Protein AF-A0A847GHL3-F1 (afdb_monomer_lite)

Radius of gyration: 15.01 Å; chains: 1; bounding box: 40×22×32 Å

Sequence (57 aa):
MKVHDFAWQVCERTMELLEQHQHYKIADAHRKEVHATILKEVDTIIKKASEPKKDKK

pLDDT: mean 88.44, std 10.77, range [43.91, 96.06]

Secondary structure (DSSP, 8-state):
--HHHHHHHHHHHHHHHHHHHH--PPPHHHHHHHHHHHHHHHHHHHHHHHS------

Foldseek 3Di:
DDLLVVQLVVLVVVQVVCCVVVVDHDDPVNSVVVSVVSSVCVVVVVVVVPDPPPPPD

Structure (mmCIF, N/CA/C/O backbone):
data_AF-A0A847GHL3-F1
#
_entry.id   AF-A0A847GHL3-F1
#
loop_
_atom_site.group_PDB
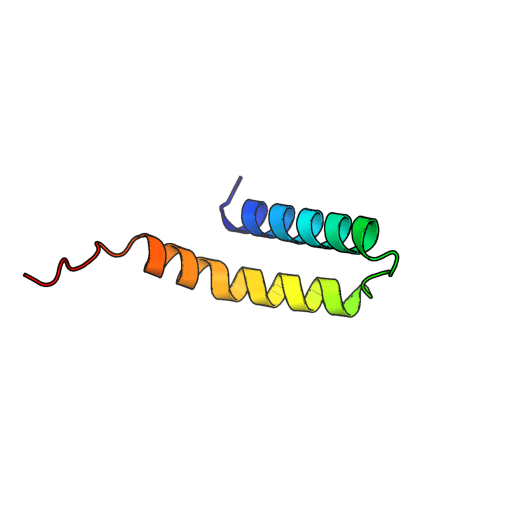_atom_site.id
_atom_site.type_symbol
_atom_site.label_atom_id
_atom_site.label_alt_id
_atom_site.label_comp_id
_atom_site.label_asym_id
_atom_site.label_entity_id
_atom_site.label_seq_id
_atom_site.pdbx_PDB_ins_code
_atom_site.Cartn_x
_atom_site.Cartn_y
_atom_site.Cartn_z
_atom_site.occupancy
_atom_site.B_iso_or_equiv
_atom_site.auth_seq_id
_atom_site.auth_comp_id
_atom_site.auth_asym_id
_atom_site.auth_atom_id
_atom_site.pdbx_PDB_model_num
ATOM 1 N N . MET A 1 1 ? 3.353 6.793 15.198 1.00 65.69 1 MET A N 1
ATOM 2 C CA . MET A 1 1 ? 3.061 6.452 13.790 1.00 65.69 1 MET A CA 1
ATOM 3 C C . MET A 1 1 ? 1.551 6.464 13.615 1.00 65.69 1 MET A C 1
ATOM 5 O O . MET A 1 1 ? 0.881 5.882 14.463 1.00 65.69 1 MET A O 1
ATOM 9 N N . LYS A 1 2 ? 0.999 7.184 12.629 1.00 87.50 2 LYS A N 1
ATOM 10 C CA . LYS A 1 2 ? -0.455 7.176 12.389 1.00 87.50 2 LYS A CA 1
ATOM 11 C C . LYS A 1 2 ? -0.839 5.854 11.720 1.00 87.50 2 LYS A C 1
ATOM 13 O O . LYS A 1 2 ? -0.022 5.249 11.035 1.00 87.50 2 LYS A O 1
ATOM 18 N N . VAL A 1 3 ? -2.082 5.404 11.895 1.00 88.50 3 VAL A N 1
ATOM 19 C CA . VAL A 1 3 ? -2.554 4.131 11.310 1.00 88.50 3 VAL A CA 1
ATOM 20 C C . VAL A 1 3 ? -2.428 4.097 9.781 1.00 88.50 3 VAL A C 1
ATOM 22 O O . VAL A 1 3 ? -2.142 3.055 9.204 1.00 88.50 3 VAL A O 1
ATOM 25 N N . HIS A 1 4 ? -2.548 5.259 9.139 1.00 88.62 4 HIS A N 1
ATOM 26 C CA . HIS A 1 4 ? -2.352 5.421 7.701 1.00 88.62 4 HIS A CA 1
ATOM 27 C C . HIS A 1 4 ? -0.888 5.195 7.292 1.00 88.62 4 HIS A C 1
ATOM 29 O O . HIS A 1 4 ? -0.633 4.502 6.312 1.00 88.62 4 HIS A O 1
ATOM 35 N N . ASP A 1 5 ? 0.070 5.706 8.076 1.00 90.38 5 ASP A N 1
ATOM 36 C CA . ASP A 1 5 ? 1.504 5.491 7.837 1.00 90.38 5 ASP A CA 1
ATOM 37 C C . ASP A 1 5 ? 1.856 4.002 7.970 1.00 90.38 5 ASP A C 1
ATOM 39 O O . ASP A 1 5 ? 2.619 3.458 7.176 1.00 90.38 5 ASP A O 1
ATOM 43 N N . PHE A 1 6 ? 1.260 3.325 8.959 1.00 92.56 6 PHE A N 1
ATOM 44 C CA . PHE A 1 6 ? 1.430 1.886 9.142 1.00 92.56 6 PHE A CA 1
ATOM 45 C C . PHE A 1 6 ? 0.866 1.089 7.960 1.00 92.56 6 PHE A C 1
ATOM 47 O O . PHE A 1 6 ? 1.554 0.230 7.415 1.00 92.56 6 PHE A O 1
ATOM 54 N N . ALA A 1 7 ? -0.364 1.393 7.533 1.00 93.62 7 ALA A N 1
ATOM 55 C CA . ALA A 1 7 ? -0.991 0.733 6.390 1.00 93.62 7 ALA A CA 1
ATOM 56 C C . ALA A 1 7 ? -0.170 0.912 5.105 1.00 93.62 7 ALA A C 1
ATOM 58 O O . ALA A 1 7 ? -0.017 -0.035 4.334 1.00 93.62 7 ALA A O 1
ATOM 59 N N . TRP A 1 8 ? 0.414 2.097 4.909 1.00 93.25 8 TRP A N 1
ATOM 60 C CA . TRP A 1 8 ? 1.327 2.366 3.802 1.00 93.25 8 TRP A CA 1
ATOM 61 C C . TRP A 1 8 ? 2.577 1.475 3.854 1.00 93.25 8 TRP A C 1
ATOM 63 O O . TRP A 1 8 ? 2.887 0.808 2.872 1.00 93.25 8 TRP A O 1
ATOM 73 N N . GLN A 1 9 ? 3.250 1.385 5.009 1.00 93.94 9 GLN A N 1
ATOM 74 C CA . GLN A 1 9 ? 4.441 0.536 5.174 1.00 93.94 9 GLN A CA 1
ATOM 75 C C . GLN A 1 9 ? 4.146 -0.949 4.940 1.00 93.94 9 GLN A C 1
ATOM 77 O O . GLN A 1 9 ? 4.937 -1.651 4.311 1.00 93.94 9 GLN A O 1
ATOM 82 N N . VAL A 1 10 ? 3.002 -1.435 5.429 1.00 94.94 10 VAL A N 1
ATOM 83 C CA . VAL A 1 10 ? 2.558 -2.815 5.186 1.00 94.94 10 VAL A CA 1
ATOM 84 C C . VAL A 1 10 ? 2.331 -3.051 3.694 1.00 94.94 10 VAL A C 1
ATOM 86 O O . VAL A 1 10 ? 2.711 -4.102 3.176 1.00 94.94 10 VAL A O 1
ATOM 89 N N . CYS A 1 11 ? 1.747 -2.079 2.993 1.00 95.19 11 CYS A N 1
ATOM 90 C CA . CYS A 1 11 ? 1.508 -2.175 1.560 1.00 95.19 11 CYS A CA 1
ATOM 91 C C . CYS A 1 11 ? 2.818 -2.240 0.759 1.00 95.19 11 CYS A C 1
ATOM 93 O O . CYS A 1 11 ? 2.999 -3.171 -0.028 1.00 95.19 11 CYS A O 1
ATOM 95 N N . GLU A 1 12 ? 3.769 -1.344 1.036 1.00 94.50 12 GLU A N 1
ATOM 96 C CA . GLU A 1 12 ? 5.103 -1.376 0.418 1.00 94.50 12 GLU A CA 1
ATOM 97 C C . GLU A 1 12 ? 5.798 -2.714 0.648 1.00 94.50 12 GLU A C 1
ATOM 99 O O . GLU A 1 12 ? 6.246 -3.361 -0.301 1.00 94.50 12 GLU A O 1
ATOM 104 N N . ARG A 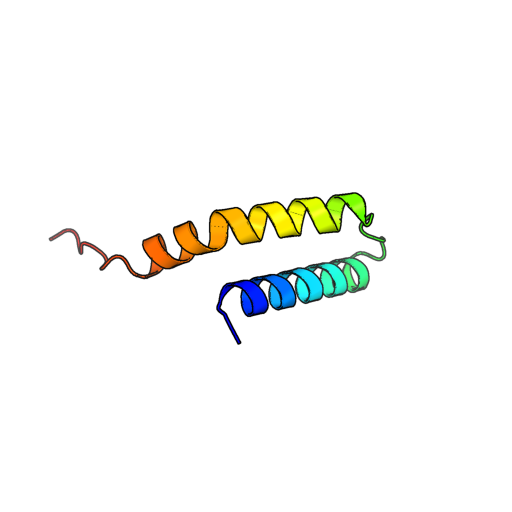1 13 ? 5.818 -3.181 1.902 1.00 96.06 13 ARG A N 1
ATOM 105 C CA . ARG A 1 13 ? 6.456 -4.452 2.242 1.00 96.06 13 ARG A CA 1
ATOM 106 C C . ARG A 1 13 ? 5.796 -5.631 1.532 1.00 96.06 13 ARG A C 1
ATOM 108 O O . ARG A 1 13 ? 6.479 -6.568 1.127 1.00 96.06 13 ARG A O 1
ATOM 115 N N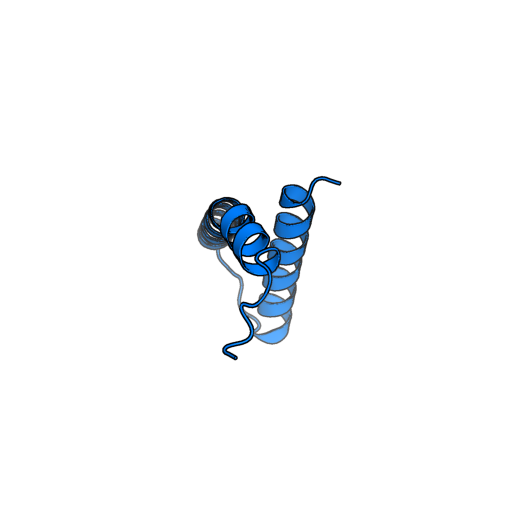 . THR A 1 14 ? 4.478 -5.591 1.363 1.00 94.81 14 THR A N 1
ATOM 116 C CA . THR A 1 14 ? 3.740 -6.619 0.622 1.00 94.81 14 THR A CA 1
ATOM 117 C C . THR A 1 14 ? 4.157 -6.634 -0.844 1.00 94.81 14 THR A C 1
ATOM 119 O O . THR A 1 14 ? 4.424 -7.701 -1.390 1.00 94.81 14 THR A O 1
ATOM 122 N N . MET A 1 15 ? 4.266 -5.464 -1.475 1.00 94.19 15 MET A N 1
ATOM 123 C CA . MET A 1 15 ? 4.710 -5.364 -2.864 1.00 94.19 15 MET A CA 1
ATOM 124 C C . MET A 1 15 ? 6.148 -5.859 -3.045 1.00 94.19 15 MET A C 1
ATOM 126 O O . MET A 1 15 ? 6.405 -6.618 -3.972 1.00 94.19 15 MET A O 1
ATOM 130 N N . GLU A 1 16 ? 7.066 -5.520 -2.136 1.00 93.88 16 GLU A N 1
ATOM 131 C CA . GLU A 1 16 ? 8.430 -6.075 -2.140 1.00 93.88 16 GLU A CA 1
ATOM 132 C C . GLU A 1 16 ? 8.440 -7.606 -2.057 1.00 93.88 16 GLU A C 1
ATOM 134 O O . GLU A 1 16 ? 9.148 -8.266 -2.815 1.00 93.88 16 GLU A O 1
ATOM 139 N N . LEU A 1 17 ? 7.649 -8.182 -1.147 1.00 95.69 17 LEU A N 1
ATOM 140 C CA . LEU A 1 17 ? 7.553 -9.634 -0.995 1.00 95.69 17 LEU A CA 1
ATOM 141 C C . LEU A 1 17 ? 6.996 -10.291 -2.262 1.00 95.69 17 LEU A C 1
ATOM 143 O O . LEU A 1 17 ? 7.512 -11.319 -2.696 1.00 95.69 17 LEU A O 1
ATOM 147 N N . LEU A 1 18 ? 5.974 -9.699 -2.882 1.00 93.44 18 LEU A N 1
ATOM 148 C CA . LEU A 1 18 ? 5.406 -10.211 -4.128 1.00 93.44 18 LEU A CA 1
ATOM 149 C C . LEU A 1 18 ? 6.437 -10.226 -5.258 1.00 93.44 18 LEU A C 1
ATOM 151 O O . LEU A 1 18 ? 6.564 -11.243 -5.936 1.00 93.44 18 LEU A O 1
ATOM 155 N N . GLU A 1 19 ? 7.214 -9.155 -5.424 1.00 93.75 19 GLU A N 1
ATOM 156 C CA . GLU A 1 19 ? 8.285 -9.122 -6.427 1.00 93.75 19 GLU A CA 1
ATOM 157 C C . GLU A 1 19 ? 9.362 -10.178 -6.154 1.00 93.75 19 GLU A C 1
ATOM 159 O O . GLU A 1 19 ? 9.825 -10.847 -7.080 1.00 93.75 19 GLU A O 1
ATOM 164 N N . GLN A 1 20 ? 9.732 -10.376 -4.884 1.00 94.06 20 GLN A N 1
ATOM 165 C CA . GLN A 1 20 ? 10.703 -11.397 -4.483 1.00 94.06 20 GLN A CA 1
ATOM 166 C C . GLN A 1 20 ? 10.209 -12.819 -4.776 1.00 94.06 20 GLN A C 1
ATOM 168 O O . GLN A 1 20 ? 10.985 -13.644 -5.253 1.00 94.06 20 GLN A O 1
ATOM 173 N N . HIS A 1 21 ? 8.935 -13.107 -4.501 1.00 94.25 21 HIS A N 1
ATOM 174 C CA . HIS A 1 21 ? 8.358 -14.441 -4.672 1.00 94.25 21 HIS A CA 1
ATOM 175 C C . HIS A 1 21 ? 7.988 -14.774 -6.119 1.00 94.25 21 HIS A C 1
ATOM 177 O O . HIS A 1 21 ? 8.029 -15.939 -6.502 1.00 94.25 21 HIS A O 1
ATOM 183 N N . GLN A 1 22 ? 7.586 -13.776 -6.906 1.00 89.44 22 GLN A N 1
ATOM 184 C CA . GLN A 1 22 ? 7.045 -13.973 -8.254 1.00 89.44 22 GLN A CA 1
ATOM 185 C C . GLN A 1 22 ? 8.023 -13.548 -9.359 1.00 89.44 22 GLN A C 1
ATOM 187 O O . GLN A 1 22 ? 7.710 -13.680 -10.540 1.00 89.44 22 GLN A O 1
ATOM 192 N N . HIS A 1 23 ? 9.202 -13.037 -8.988 1.00 85.12 23 HIS A N 1
ATOM 193 C CA . HIS A 1 23 ? 10.281 -12.631 -9.894 1.00 85.12 23 HIS A CA 1
ATOM 194 C C . HIS A 1 23 ? 9.852 -11.659 -11.010 1.00 85.12 23 HIS A C 1
ATOM 196 O O . HIS A 1 23 ? 10.478 -11.607 -12.069 1.00 85.12 23 HIS A O 1
ATOM 202 N N . TYR A 1 24 ? 8.807 -10.861 -10.779 1.00 87.50 24 TYR A N 1
ATOM 203 C CA . TYR A 1 24 ? 8.404 -9.765 -11.658 1.00 87.50 24 TYR A CA 1
ATOM 204 C C . TYR A 1 24 ? 8.461 -8.443 -10.901 1.00 87.50 24 TYR A C 1
ATOM 206 O O . TYR A 1 24 ? 8.363 -8.416 -9.679 1.00 87.50 24 TYR A O 1
ATOM 214 N N . LYS A 1 25 ? 8.606 -7.342 -11.642 1.00 89.62 25 LYS A N 1
ATOM 215 C CA . LYS A 1 25 ? 8.576 -5.994 -11.078 1.00 89.62 25 LYS A CA 1
ATOM 216 C C . LYS A 1 25 ? 7.172 -5.410 -11.195 1.00 89.62 25 LYS A C 1
ATOM 218 O O . LYS A 1 25 ? 6.605 -5.361 -12.286 1.00 89.62 25 LYS A O 1
ATOM 223 N N . ILE A 1 26 ? 6.626 -4.936 -10.086 1.00 90.12 26 ILE A N 1
ATOM 224 C CA . ILE A 1 26 ? 5.390 -4.165 -10.047 1.00 90.12 26 ILE A CA 1
ATOM 225 C C . ILE A 1 26 ? 5.714 -2.761 -10.560 1.00 90.12 26 ILE A C 1
ATOM 227 O O . ILE A 1 26 ? 6.581 -2.069 -10.024 1.00 90.12 26 ILE A O 1
ATOM 231 N N . ALA A 1 27 ? 5.014 -2.331 -11.609 1.00 93.56 27 ALA A N 1
ATOM 232 C CA . ALA A 1 27 ? 5.184 -0.994 -12.163 1.00 93.56 27 ALA A CA 1
ATOM 233 C C . ALA A 1 27 ? 4.832 0.085 -11.125 1.00 93.56 27 ALA A C 1
ATOM 235 O O . ALA A 1 27 ? 3.811 -0.014 -10.444 1.00 93.56 27 ALA A O 1
ATOM 236 N N . ASP A 1 28 ? 5.619 1.162 -11.061 1.00 89.62 28 ASP A N 1
ATOM 237 C CA . ASP A 1 28 ? 5.446 2.233 -10.066 1.00 89.62 28 ASP A CA 1
ATOM 238 C C . ASP A 1 28 ? 4.053 2.878 -10.103 1.00 89.62 28 ASP A C 1
ATOM 240 O O . ASP A 1 28 ? 3.521 3.289 -9.072 1.00 89.62 28 ASP A O 1
ATOM 244 N N . ALA A 1 29 ? 3.437 2.953 -11.288 1.00 93.00 29 ALA A N 1
ATOM 245 C CA . ALA A 1 29 ? 2.065 3.430 -11.442 1.00 93.00 29 ALA A CA 1
ATOM 246 C C . ALA A 1 29 ? 1.069 2.549 -10.669 1.00 93.00 29 ALA A C 1
ATOM 248 O O . ALA A 1 29 ? 0.219 3.068 -9.949 1.00 93.00 29 ALA A O 1
ATOM 249 N N . HIS A 1 30 ? 1.240 1.228 -10.751 1.00 91.94 30 HIS A N 1
ATOM 250 C CA . HIS A 1 30 ? 0.405 0.256 -10.053 1.00 91.94 30 HIS A CA 1
ATOM 251 C C . HIS A 1 30 ? 0.620 0.335 -8.536 1.00 91.94 30 HIS A C 1
ATOM 253 O O . HIS A 1 30 ? -0.340 0.322 -7.772 1.00 91.94 30 HIS A O 1
ATOM 259 N N . ARG A 1 31 ? 1.869 0.534 -8.087 1.00 93.00 31 ARG A N 1
ATOM 260 C CA . ARG A 1 31 ? 2.178 0.748 -6.662 1.00 93.00 31 ARG A CA 1
ATOM 261 C C . ARG A 1 31 ? 1.421 1.944 -6.084 1.00 93.00 31 ARG A C 1
ATOM 263 O O . ARG A 1 31 ? 0.800 1.851 -5.026 1.00 93.00 31 ARG A O 1
ATOM 270 N N . LYS A 1 32 ? 1.433 3.071 -6.804 1.00 92.69 32 LYS A N 1
ATOM 271 C CA . LYS A 1 32 ? 0.730 4.300 -6.399 1.00 92.69 32 LYS A CA 1
ATOM 272 C C . LYS A 1 32 ? -0.784 4.112 -6.342 1.00 92.69 32 LYS A C 1
ATOM 274 O O . LYS A 1 32 ? -1.415 4.602 -5.408 1.00 92.69 32 LYS A O 1
ATOM 279 N N . GLU A 1 33 ? -1.354 3.409 -7.316 1.00 95.25 33 GLU A N 1
ATOM 280 C CA . GLU A 1 33 ? -2.786 3.105 -7.358 1.00 95.25 33 GLU A CA 1
ATOM 281 C C . GLU A 1 33 ? -3.218 2.249 -6.159 1.00 95.25 33 GLU A C 1
ATOM 283 O O . GLU A 1 33 ? -4.179 2.588 -5.462 1.00 95.25 33 GLU A O 1
ATOM 288 N N . VAL A 1 34 ? -2.460 1.192 -5.856 1.00 94.06 34 VAL A N 1
ATOM 289 C CA . VAL A 1 34 ? -2.721 0.325 -4.700 1.00 94.06 34 VAL A CA 1
ATOM 290 C C . VAL A 1 34 ? -2.605 1.114 -3.391 1.00 94.06 34 VAL A C 1
ATOM 292 O O . VAL A 1 34 ? -3.488 1.015 -2.541 1.00 94.06 34 VAL A O 1
ATOM 295 N N . HIS A 1 35 ? -1.583 1.961 -3.233 1.00 93.50 35 HIS A N 1
ATOM 296 C CA . HIS A 1 35 ? -1.459 2.836 -2.061 1.00 93.50 35 HIS A CA 1
ATOM 297 C C . HIS A 1 35 ? -2.655 3.764 -1.873 1.00 93.50 35 HIS A C 1
ATOM 299 O O . HIS A 1 35 ? -3.201 3.842 -0.773 1.00 93.50 35 HIS A O 1
ATOM 305 N N . ALA A 1 36 ? -3.074 4.460 -2.931 1.00 93.38 36 ALA A N 1
ATOM 306 C CA . ALA A 1 36 ? -4.216 5.366 -2.865 1.00 93.38 36 ALA A CA 1
ATOM 307 C C . ALA A 1 36 ? -5.504 4.622 -2.479 1.00 93.38 36 ALA A C 1
ATOM 309 O O . ALA A 1 36 ? -6.297 5.122 -1.680 1.00 93.38 36 ALA A O 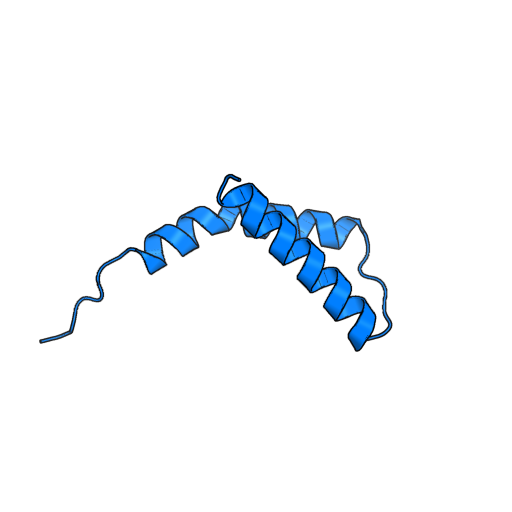1
ATOM 310 N N . THR A 1 37 ? -5.678 3.408 -3.003 1.00 95.19 37 THR A N 1
ATOM 311 C CA . THR A 1 37 ? -6.827 2.546 -2.707 1.00 95.19 37 THR A CA 1
ATOM 312 C C . THR A 1 37 ? -6.831 2.113 -1.241 1.00 95.19 37 THR A C 1
ATOM 314 O O . THR A 1 37 ? -7.815 2.340 -0.539 1.00 95.19 37 THR A O 1
ATOM 317 N N . ILE A 1 38 ? -5.706 1.592 -0.737 1.00 93.75 38 ILE A N 1
ATOM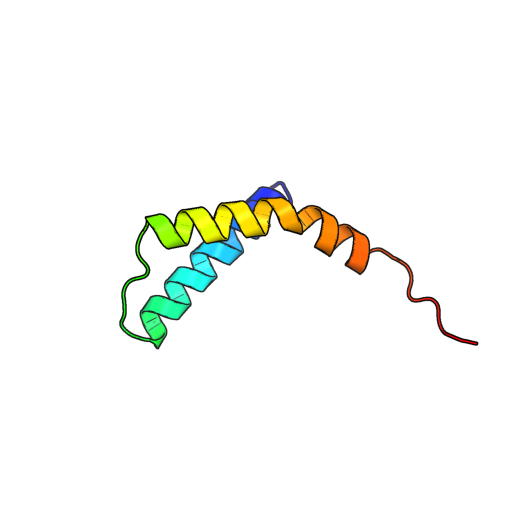 318 C CA . ILE A 1 38 ? -5.553 1.179 0.667 1.00 93.75 38 ILE A CA 1
ATOM 319 C C . ILE A 1 38 ? -5.820 2.349 1.615 1.00 93.75 38 ILE A C 1
ATOM 321 O O . ILE A 1 38 ? -6.579 2.200 2.568 1.00 93.75 38 ILE A O 1
ATOM 325 N N . LEU A 1 39 ? -5.244 3.525 1.348 1.00 90.12 39 LEU A N 1
ATOM 326 C CA . LEU A 1 39 ? -5.442 4.707 2.191 1.00 90.12 39 LEU A CA 1
ATOM 327 C C . LEU A 1 39 ? -6.900 5.180 2.212 1.00 90.12 39 LEU A C 1
ATOM 329 O O . LEU A 1 39 ? -7.374 5.628 3.250 1.00 90.12 39 LEU A O 1
ATOM 333 N N . LYS A 1 40 ? -7.629 5.054 1.099 1.00 92.94 40 LYS A N 1
ATOM 334 C CA . LYS A 1 40 ? -9.059 5.387 1.038 1.00 92.94 40 LYS A CA 1
ATOM 335 C C . LYS A 1 40 ? -9.920 4.400 1.832 1.00 92.94 40 LYS A C 1
ATOM 337 O O . LYS A 1 40 ? -10.951 4.779 2.384 1.00 92.94 40 LYS A O 1
ATOM 342 N N . GLU A 1 41 ? -9.524 3.134 1.867 1.00 94.69 41 GLU A N 1
ATOM 343 C CA . GLU A 1 41 ? -10.308 2.065 2.485 1.00 94.69 41 GLU A CA 1
ATOM 344 C C . GLU A 1 41 ? -9.955 1.810 3.951 1.00 94.69 41 GLU A C 1
ATOM 346 O O . GLU A 1 41 ? -10.789 1.265 4.680 1.00 94.69 41 GLU A O 1
ATOM 351 N N . VAL A 1 42 ? -8.766 2.225 4.408 1.00 93.38 42 VAL A N 1
ATOM 352 C CA . VAL A 1 42 ? -8.238 1.888 5.740 1.00 93.38 42 VAL A CA 1
ATOM 353 C C . VAL A 1 42 ? -9.210 2.262 6.859 1.00 93.38 42 VAL A C 1
ATOM 355 O O . VAL A 1 42 ? -9.488 1.439 7.729 1.00 93.38 42 VAL A O 1
ATOM 358 N N . ASP A 1 43 ? -9.826 3.441 6.788 1.00 89.88 43 ASP A N 1
ATOM 359 C CA . ASP A 1 43 ? -10.793 3.896 7.790 1.00 89.88 43 ASP A CA 1
ATOM 360 C C . ASP A 1 43 ? -12.065 3.046 7.794 1.00 89.88 43 ASP A C 1
ATOM 362 O O . ASP A 1 43 ? -12.626 2.742 8.848 1.00 89.88 43 ASP A O 1
ATOM 366 N N . THR A 1 44 ? -12.507 2.605 6.615 1.00 93.00 44 THR A N 1
ATOM 367 C CA . THR A 1 44 ? -13.668 1.718 6.488 1.00 93.00 44 THR A CA 1
ATOM 368 C C . THR A 1 44 ? -13.365 0.346 7.083 1.00 93.00 44 THR A C 1
ATOM 370 O O . THR A 1 44 ? -14.213 -0.226 7.771 1.00 93.00 44 THR A O 1
ATOM 373 N N . ILE A 1 45 ? -12.160 -0.177 6.852 1.00 91.88 45 ILE A N 1
ATOM 374 C CA . ILE A 1 45 ? -11.700 -1.449 7.419 1.00 91.88 45 ILE A CA 1
ATOM 375 C C . ILE A 1 45 ? -11.624 -1.350 8.945 1.00 91.88 45 ILE A C 1
ATOM 377 O O . ILE A 1 45 ? -12.172 -2.208 9.637 1.00 91.88 45 ILE A O 1
ATOM 381 N N . ILE A 1 46 ? -11.020 -0.282 9.475 1.00 90.25 46 ILE A N 1
ATOM 382 C CA . ILE A 1 46 ? -10.912 -0.038 10.921 1.00 90.25 46 ILE A CA 1
ATOM 383 C C . ILE A 1 46 ? -12.298 0.064 11.553 1.00 90.25 46 ILE A C 1
ATOM 385 O O . ILE A 1 46 ? -12.551 -0.560 12.586 1.00 90.25 46 ILE A O 1
ATOM 389 N N . LYS A 1 47 ? -13.214 0.811 10.927 1.00 90.44 47 LYS A N 1
ATOM 390 C CA . LYS A 1 47 ? -14.586 0.960 11.414 1.00 90.44 47 LYS A CA 1
ATOM 391 C C . LYS A 1 47 ? -15.295 -0.389 11.484 1.00 90.44 47 LYS A C 1
ATOM 393 O O . LYS A 1 47 ? -15.805 -0.736 12.542 1.00 90.44 47 LYS A O 1
ATOM 398 N N . LYS A 1 48 ? -15.254 -1.178 10.405 1.00 92.50 48 LYS A N 1
ATOM 399 C CA . LYS A 1 48 ? -15.828 -2.535 10.371 1.00 92.50 48 LYS A CA 1
ATOM 400 C C . LYS A 1 48 ? -15.214 -3.455 11.427 1.00 92.50 48 LYS A C 1
ATOM 402 O O . LYS A 1 48 ? -15.932 -4.234 12.039 1.00 92.50 48 LYS A O 1
ATOM 407 N N . ALA A 1 49 ? -13.902 -3.373 11.646 1.00 89.50 49 ALA A N 1
ATOM 408 C CA . ALA A 1 49 ? -13.210 -4.187 12.645 1.00 89.50 49 ALA A CA 1
ATOM 409 C C . ALA A 1 49 ? -13.559 -3.787 14.089 1.00 89.50 49 ALA A C 1
ATOM 411 O O . ALA A 1 49 ? -13.506 -4.625 14.987 1.00 89.50 49 ALA A O 1
ATOM 412 N N . SER A 1 50 ? -13.913 -2.518 14.304 1.00 88.38 50 SER A N 1
ATOM 413 C CA . SER A 1 50 ? -14.264 -1.966 15.617 1.00 88.38 50 SER A CA 1
ATOM 414 C C . SER A 1 50 ? -15.749 -2.113 15.961 1.00 88.38 50 SER A C 1
ATOM 416 O O . SER A 1 50 ? -16.135 -1.878 17.106 1.00 88.38 50 SER A O 1
ATOM 418 N N . GLU A 1 51 ? -16.602 -2.476 14.999 1.00 87.00 51 GLU A N 1
ATOM 419 C CA . GLU A 1 51 ? -18.017 -2.733 15.262 1.00 87.00 51 GLU A CA 1
ATOM 420 C C . GLU A 1 51 ? -18.167 -3.997 16.131 1.00 87.00 51 GLU A C 1
ATOM 422 O O . GLU A 1 51 ? -17.646 -5.060 15.776 1.00 87.00 51 GLU A O 1
ATOM 427 N N . PRO A 1 52 ? -18.876 -3.926 17.277 1.00 74.94 52 PRO A N 1
ATOM 428 C CA . PRO A 1 52 ? -19.102 -5.099 18.105 1.00 74.94 52 PRO A CA 1
ATOM 429 C C . PRO A 1 52 ? -19.898 -6.119 17.292 1.00 74.94 52 PRO A C 1
ATOM 431 O O . PRO A 1 52 ? -20.955 -5.796 16.738 1.00 74.94 52 PRO A O 1
ATOM 434 N N . LYS A 1 53 ? -19.393 -7.356 17.211 1.00 72.00 53 LYS A N 1
ATOM 435 C CA . LYS A 1 53 ? -20.128 -8.461 16.590 1.00 72.00 53 LYS A CA 1
ATOM 436 C C . LYS A 1 53 ? -21.492 -8.540 17.269 1.00 72.00 53 LYS A C 1
ATOM 438 O O . LYS A 1 53 ? -21.578 -8.836 18.456 1.00 72.00 53 LYS A O 1
ATOM 443 N N . LYS A 1 54 ? -22.562 -8.246 16.52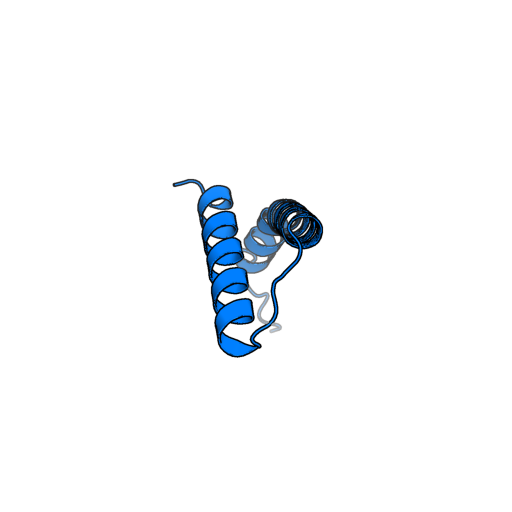5 1.00 63.69 54 LYS A N 1
ATOM 444 C CA . LYS A 1 54 ? -23.915 -8.594 16.958 1.00 63.69 54 LYS A CA 1
ATOM 445 C C . LYS A 1 54 ? -23.982 -10.113 16.941 1.00 63.69 54 LYS A C 1
ATOM 447 O O . LYS A 1 54 ? -24.267 -10.700 15.897 1.00 63.69 54 LYS A O 1
ATOM 452 N N . ASP A 1 55 ? -23.663 -10.732 18.071 1.00 57.62 55 ASP A N 1
ATOM 453 C CA . ASP A 1 55 ? -23.993 -12.126 18.312 1.00 57.62 55 ASP A CA 1
ATOM 454 C C . ASP A 1 55 ? -25.497 -12.260 18.072 1.00 57.62 55 ASP A C 1
ATOM 456 O O . ASP A 1 55 ? -26.318 -11.656 18.768 1.00 57.62 55 ASP A O 1
ATOM 460 N N . LYS A 1 56 ? -25.851 -12.957 16.989 1.00 55.66 56 LYS A N 1
ATOM 461 C CA . LYS A 1 56 ? -27.235 -13.313 16.692 1.00 55.66 56 LYS A CA 1
ATOM 462 C C . LYS A 1 56 ? -27.673 -14.259 17.804 1.00 55.66 56 LYS A C 1
ATOM 464 O O . LYS A 1 56 ? -27.286 -15.424 17.796 1.00 55.66 56 LYS A O 1
ATOM 469 N N . LYS A 1 57 ? -28.388 -13.710 18.779 1.00 43.91 57 LYS A N 1
ATOM 470 C CA . LYS A 1 57 ? -29.093 -14.467 19.806 1.00 43.91 57 LYS A CA 1
ATOM 471 C C . LYS A 1 57 ? -30.407 -14.992 19.245 1.00 43.91 57 LYS A C 1
ATOM 473 O O . LYS A 1 57 ? -31.027 -14.247 18.452 1.00 43.91 57 LYS A O 1
#